Protein AF-A0A0A2JJE3-F1 (afdb_monomer_lite)

Foldseek 3Di:
DDDDDVVVVVVVVVVVVVVCCLVPPLVDQPCPVVVVCVLVVVLPPDDDADPDPDDPFPCVPPDLVVLVVVVVPDQLLVLLQVLLVGVVSLPNDDDLVVSLVRCCVPPVLCCVCSPDDQSPHSSSSNSVSVVVVVLVLQLDDDPVDPNHRSSSVVSVVVVVVCVVCVVVVVVVVVVVVVPPD

InterPro domains:
  IPR001810 F-box domain [PS50181] (56-102)
  IPR036047 F-box-like domain superfamily [SSF81383] (44-116)

Radius of gyration: 22.93 Å; chains: 1; bounding box: 76×49×61 Å

Organism: Penicillium expansum (NCBI:txid27334)

pLDDT: mean 77.31, std 18.52, range [37.06, 97.31]

Sequence (181 aa):
MVNQSPLLSKFGTILGAKKQSLVVNPVTIPDLDSDLDLIMNSLDKKARPDRNPPGEDIFSKLPVELRHEIFELLPAGSILALKAASSTMHTTTLRAEIWKQRLRREVPWLWEIHDVDVFQSQYFEGKTSKLLLDIDKKSKYTSENDDYIFGLANRRRIWGVCEQIRTQYFEKLGGISNTDS

Structure (mmCIF, N/CA/C/O backbone):
data_AF-A0A0A2JJE3-F1
#
_entry.id   AF-A0A0A2JJE3-F1
#
loop_
_atom_site.group_PDB
_atom_site.id
_atom_site.type_symbol
_atom_site.label_atom_id
_atom_site.label_alt_id
_atom_site.label_comp_id
_atom_site.label_asym_id
_atom_site.label_entity_id
_atom_site.label_seq_id
_atom_site.pdbx_PDB_ins_code
_atom_site.Cartn_x
_atom_site.Cartn_y
_atom_site.Cartn_z
_atom_site.occupancy
_atom_site.B_iso_or_equiv
_atom_site.auth_seq_id
_atom_site.auth_comp_id
_atom_site.auth_asym_id
_atom_site.auth_atom_id
_atom_site.pdbx_PDB_model_num
ATOM 1 N N . MET A 1 1 ? 52.438 22.370 -25.078 1.00 37.91 1 MET A N 1
ATOM 2 C CA . MET A 1 1 ? 52.054 21.084 -24.455 1.00 37.91 1 MET A CA 1
ATOM 3 C C . MET A 1 1 ? 51.302 21.395 -23.171 1.00 37.91 1 MET A C 1
ATOM 5 O O . MET A 1 1 ? 51.928 21.770 -22.191 1.00 37.91 1 MET A O 1
ATOM 9 N N . VAL A 1 2 ? 49.967 21.381 -23.209 1.00 40.94 2 VAL A N 1
ATOM 10 C CA . VAL A 1 2 ? 49.132 21.727 -22.047 1.00 40.94 2 VAL A CA 1
ATOM 11 C C . VAL A 1 2 ? 48.896 20.455 -21.244 1.00 40.94 2 VAL A C 1
ATOM 13 O O . VAL A 1 2 ? 48.272 19.514 -21.726 1.00 40.94 2 VAL A O 1
ATOM 16 N N . ASN A 1 3 ? 49.460 20.428 -20.041 1.00 39.09 3 ASN A N 1
ATOM 17 C CA . ASN A 1 3 ? 49.359 19.328 -19.095 1.00 39.09 3 ASN A CA 1
ATOM 18 C C . ASN A 1 3 ? 47.914 19.287 -18.562 1.00 39.09 3 ASN A C 1
ATOM 20 O O . ASN A 1 3 ? 47.531 20.123 -17.744 1.00 39.09 3 ASN A O 1
ATOM 24 N N . GLN A 1 4 ? 47.077 18.387 -19.088 1.00 42.38 4 GLN A N 1
ATOM 25 C CA . GLN A 1 4 ? 45.717 18.191 -18.583 1.00 42.38 4 GLN A CA 1
ATOM 26 C C . GLN A 1 4 ? 45.790 17.557 -17.190 1.00 42.38 4 GLN A C 1
ATOM 28 O O . GLN A 1 4 ? 46.209 16.413 -17.027 1.00 42.38 4 GLN A O 1
ATOM 33 N N . SER A 1 5 ? 45.396 18.329 -16.178 1.00 42.94 5 SER A N 1
ATOM 34 C CA . SER A 1 5 ? 45.421 17.942 -14.770 1.00 42.94 5 SER A CA 1
ATOM 35 C C . SER A 1 5 ? 44.642 16.635 -14.512 1.00 42.94 5 SER A C 1
ATOM 37 O O . SER A 1 5 ? 43.447 16.569 -14.818 1.00 42.94 5 SER A O 1
ATOM 39 N N . PRO A 1 6 ? 45.241 15.619 -13.859 1.00 51.34 6 PRO A N 1
ATOM 40 C CA . PRO A 1 6 ? 44.614 14.312 -13.606 1.00 51.34 6 PRO A CA 1
ATOM 41 C C . PRO A 1 6 ? 43.389 14.366 -12.671 1.00 51.34 6 PRO A C 1
ATOM 43 O O . PRO A 1 6 ? 42.648 13.391 -12.550 1.00 51.34 6 PRO A O 1
ATOM 46 N N . LEU A 1 7 ? 43.139 15.510 -12.028 1.00 43.88 7 LEU A N 1
ATOM 47 C CA . LEU A 1 7 ? 41.971 15.743 -11.179 1.00 43.88 7 LEU A CA 1
ATOM 48 C C . LEU A 1 7 ? 40.675 15.900 -11.991 1.00 43.88 7 LEU A C 1
ATOM 50 O O . LEU A 1 7 ? 39.651 15.350 -11.596 1.00 43.88 7 LEU A O 1
ATOM 54 N N . LEU A 1 8 ? 40.711 16.556 -13.157 1.00 40.62 8 LEU A N 1
ATOM 55 C CA . LEU A 1 8 ? 39.514 16.756 -13.993 1.00 40.62 8 LEU A CA 1
ATOM 56 C C . LEU A 1 8 ? 39.015 15.438 -14.610 1.00 40.62 8 LEU A C 1
ATOM 58 O O . LEU A 1 8 ? 37.810 15.206 -14.689 1.00 40.62 8 LEU A O 1
ATOM 62 N N . SER A 1 9 ? 39.939 14.533 -14.948 1.00 43.06 9 SER A N 1
ATOM 63 C CA . SER A 1 9 ? 39.633 13.169 -15.404 1.00 43.06 9 SER A CA 1
ATOM 64 C C . SER A 1 9 ? 38.949 12.328 -14.313 1.00 43.06 9 SER A C 1
ATOM 66 O O . SER A 1 9 ? 37.941 11.662 -14.570 1.00 43.06 9 SER A O 1
ATOM 68 N N . LYS A 1 10 ? 39.417 12.421 -13.059 1.00 44.56 10 LYS A N 1
ATOM 69 C CA . LYS A 1 10 ? 38.789 11.732 -11.918 1.00 44.56 10 LYS A CA 1
ATOM 70 C C . LYS A 1 10 ? 37.386 12.262 -11.613 1.00 44.56 10 LYS A C 1
ATOM 72 O O . LYS A 1 10 ? 36.486 11.458 -11.388 1.00 44.56 10 LYS A O 1
ATOM 77 N N . PHE A 1 11 ? 37.163 13.576 -11.676 1.00 37.84 11 PHE A N 1
ATOM 78 C CA . PHE A 1 11 ? 35.825 14.157 -11.489 1.00 37.84 11 PHE A CA 1
ATOM 79 C C . PHE A 1 11 ? 34.843 13.745 -12.596 1.00 37.84 11 PHE A C 1
ATOM 81 O O . PHE A 1 11 ? 33.712 13.372 -12.288 1.00 37.84 11 PHE A O 1
ATOM 88 N N . GLY A 1 12 ? 35.281 13.724 -13.861 1.00 37.06 12 GLY A N 1
ATOM 89 C CA . GLY A 1 12 ? 34.473 13.231 -14.984 1.00 37.06 12 GLY A CA 1
ATOM 90 C C . GLY A 1 12 ? 34.129 11.742 -14.873 1.00 37.06 12 GLY A C 1
ATOM 91 O O . GLY A 1 12 ? 33.006 11.344 -15.170 1.00 37.06 12 GLY A O 1
ATOM 92 N N . THR A 1 13 ? 35.056 10.930 -14.358 1.00 45.38 13 THR A N 1
ATOM 93 C CA . THR A 1 13 ? 34.850 9.489 -14.130 1.00 45.38 13 THR A CA 1
ATOM 94 C C . THR A 1 13 ? 33.891 9.223 -12.964 1.00 45.38 13 THR A C 1
ATOM 96 O O . THR A 1 13 ? 33.045 8.341 -13.062 1.00 45.38 13 THR A O 1
ATOM 99 N N . ILE A 1 14 ? 33.944 10.019 -11.889 1.00 44.97 14 ILE A N 1
ATOM 100 C CA . ILE A 1 14 ? 33.009 9.918 -10.753 1.00 44.97 14 ILE A CA 1
ATOM 101 C C . ILE A 1 14 ? 31.602 10.380 -11.156 1.00 44.97 14 ILE A C 1
ATOM 103 O O . ILE A 1 14 ? 30.619 9.739 -10.785 1.00 44.97 14 ILE A O 1
ATOM 107 N N . LEU A 1 15 ? 31.482 11.446 -11.958 1.00 42.50 15 LEU A N 1
ATOM 108 C CA . LEU A 1 15 ? 30.193 11.856 -12.528 1.00 42.50 15 LEU A CA 1
ATOM 109 C C . LEU A 1 15 ? 29.652 10.805 -13.509 1.00 42.50 15 LEU A C 1
ATOM 111 O O . LEU A 1 15 ? 28.457 10.531 -13.501 1.00 42.50 15 LEU A O 1
ATOM 115 N N . GLY A 1 16 ? 30.524 10.188 -14.313 1.00 40.03 16 GLY A N 1
ATOM 116 C CA . GLY A 1 16 ? 30.191 9.089 -15.222 1.00 40.03 16 GLY A CA 1
ATOM 117 C C . GLY A 1 16 ? 29.734 7.823 -14.493 1.00 40.03 16 GLY A C 1
ATOM 118 O O . GLY A 1 16 ? 28.727 7.240 -14.877 1.00 40.03 16 GLY A O 1
ATOM 119 N N . ALA A 1 17 ? 30.390 7.453 -13.390 1.00 47.41 17 ALA A N 1
ATOM 120 C CA . ALA A 1 17 ? 29.993 6.337 -12.530 1.00 47.41 17 ALA A CA 1
ATOM 121 C C . ALA A 1 17 ? 28.667 6.614 -11.796 1.00 47.41 17 ALA A C 1
ATOM 123 O O . ALA A 1 17 ? 27.800 5.745 -11.730 1.00 47.41 17 ALA A O 1
ATOM 124 N N . LYS A 1 18 ? 28.438 7.854 -11.335 1.00 46.59 18 LYS A N 1
ATOM 125 C CA . LYS A 1 18 ? 27.124 8.294 -10.824 1.00 46.59 18 LYS A CA 1
ATOM 126 C C . LYS A 1 18 ? 26.040 8.245 -11.905 1.00 46.59 18 LYS A C 1
ATOM 128 O O . LYS A 1 18 ? 24.903 7.892 -11.611 1.00 46.59 18 LYS A O 1
ATOM 133 N N . LYS A 1 19 ? 26.393 8.530 -13.164 1.00 44.78 19 LYS A N 1
ATOM 134 C CA . LYS A 1 19 ? 25.489 8.411 -14.318 1.00 44.78 19 LYS A CA 1
ATOM 135 C C . LYS A 1 19 ? 25.235 6.959 -14.745 1.00 44.78 19 LYS A C 1
ATOM 137 O O . LYS A 1 19 ? 24.205 6.687 -15.344 1.00 44.78 19 LYS A O 1
ATOM 142 N N . GLN A 1 20 ? 26.137 6.033 -14.422 1.00 46.06 20 GLN A N 1
ATOM 143 C CA . GLN A 1 20 ? 25.974 4.589 -14.635 1.00 46.06 20 GLN A CA 1
ATOM 144 C C . GLN A 1 20 ? 25.190 3.908 -13.501 1.00 46.06 20 GLN A C 1
ATOM 146 O O . GLN A 1 20 ? 24.487 2.939 -13.762 1.00 46.06 20 GLN A O 1
ATOM 151 N N . SER A 1 21 ? 25.205 4.459 -12.280 1.00 46.44 21 SER A N 1
ATOM 152 C CA . SER A 1 21 ? 24.299 4.061 -11.184 1.00 46.44 21 SER A CA 1
ATOM 153 C C . SER A 1 21 ? 22.814 4.306 -11.515 1.00 46.44 21 SER A C 1
ATOM 155 O O . SER A 1 21 ? 21.938 3.617 -11.015 1.00 46.44 21 SER A O 1
ATOM 157 N N . LEU A 1 22 ? 22.498 5.199 -12.461 1.00 47.81 22 LEU A N 1
ATOM 158 C CA . LEU A 1 22 ? 21.144 5.325 -13.034 1.00 47.81 22 LEU A CA 1
ATOM 159 C C . LEU A 1 22 ? 20.684 4.074 -13.819 1.00 47.81 22 LEU A C 1
ATOM 161 O O . LEU A 1 22 ? 19.520 3.987 -14.206 1.00 47.81 22 LEU A O 1
ATOM 165 N N . VAL A 1 23 ? 21.569 3.089 -14.009 1.00 51.41 23 VAL A N 1
ATOM 166 C CA . VAL A 1 23 ? 21.273 1.716 -14.447 1.00 51.41 23 VAL A CA 1
ATOM 167 C C . VAL A 1 23 ? 21.286 0.788 -13.222 1.00 51.41 23 VAL A C 1
ATOM 169 O O . VAL A 1 23 ? 21.904 -0.273 -13.219 1.00 51.41 23 VAL A O 1
ATOM 172 N N . VAL A 1 24 ? 20.656 1.205 -12.123 1.00 58.81 24 VAL A N 1
ATOM 173 C CA . VAL A 1 24 ? 20.507 0.357 -10.936 1.00 58.81 24 VAL A CA 1
ATOM 174 C C . VAL A 1 24 ? 19.725 -0.885 -11.331 1.00 58.81 24 VAL A C 1
ATOM 176 O O . VAL A 1 24 ? 18.596 -0.789 -11.825 1.00 58.81 24 VAL A O 1
ATOM 179 N N . ASN A 1 25 ? 20.351 -2.044 -11.123 1.00 66.75 25 ASN A N 1
ATOM 180 C CA . ASN A 1 25 ? 19.705 -3.342 -11.202 1.00 66.75 25 ASN A CA 1
ATOM 181 C C . ASN A 1 25 ? 18.347 -3.243 -10.480 1.00 66.75 25 ASN A C 1
ATOM 183 O O . ASN A 1 25 ? 18.319 -2.984 -9.278 1.00 66.75 25 ASN A O 1
ATOM 187 N N . PRO A 1 26 ? 17.216 -3.405 -11.187 1.00 67.19 26 PRO A N 1
ATOM 188 C CA . PRO A 1 26 ? 15.903 -3.212 -10.587 1.00 67.19 26 PRO A CA 1
ATOM 189 C C . PRO A 1 26 ? 15.590 -4.276 -9.537 1.00 67.19 26 PRO A C 1
ATOM 191 O O . PRO A 1 26 ? 14.630 -4.116 -8.800 1.00 67.19 26 PRO A O 1
ATOM 194 N N . VAL A 1 27 ? 16.373 -5.350 -9.451 1.00 70.12 27 VAL A N 1
ATOM 195 C CA . VAL A 1 27 ? 16.233 -6.381 -8.423 1.00 70.12 27 VAL A CA 1
ATOM 196 C C . VAL A 1 27 ? 17.082 -6.019 -7.206 1.00 70.12 27 VAL A C 1
ATOM 198 O O . VAL A 1 27 ? 16.544 -5.895 -6.110 1.00 70.12 27 VAL A O 1
ATOM 201 N N . THR A 1 28 ? 18.379 -5.773 -7.402 1.00 70.62 28 THR A N 1
ATOM 202 C CA . THR A 1 28 ? 19.324 -5.445 -6.325 1.00 70.62 28 THR A CA 1
ATOM 203 C C . THR A 1 28 ? 19.484 -3.936 -6.203 1.00 70.62 28 THR A C 1
ATOM 205 O O . THR A 1 28 ? 20.235 -3.329 -6.966 1.00 70.62 28 THR A O 1
ATOM 208 N N . ILE A 1 29 ? 18.788 -3.337 -5.239 1.00 71.94 29 ILE A N 1
ATOM 209 C CA . ILE A 1 29 ? 18.893 -1.907 -4.948 1.00 71.94 29 ILE A CA 1
ATOM 210 C C . ILE A 1 29 ? 19.765 -1.761 -3.695 1.00 71.94 29 ILE A C 1
ATOM 212 O O . ILE A 1 29 ? 19.299 -2.095 -2.606 1.00 71.94 29 ILE A O 1
ATOM 216 N N . PRO A 1 30 ? 21.030 -1.317 -3.833 1.00 67.12 30 PRO A N 1
ATOM 217 C CA . PRO A 1 30 ? 21.893 -1.054 -2.687 1.00 67.12 30 PRO A CA 1
ATOM 218 C C . PRO A 1 30 ? 21.212 -0.075 -1.737 1.00 67.12 30 PRO A C 1
ATOM 220 O O . PRO A 1 30 ? 20.525 0.836 -2.196 1.00 67.12 30 PRO A O 1
ATOM 223 N N . ASP A 1 31 ? 21.382 -0.299 -0.438 1.00 65.31 31 ASP A N 1
ATOM 224 C CA . ASP A 1 31 ? 20.785 0.492 0.640 1.00 65.31 31 ASP A CA 1
ATOM 225 C C . ASP A 1 31 ? 19.247 0.480 0.688 1.00 65.31 31 ASP A C 1
ATOM 227 O O . ASP A 1 31 ? 18.697 1.003 1.645 1.00 65.31 31 ASP A O 1
ATOM 231 N N . LEU A 1 32 ? 18.531 -0.186 -0.237 1.00 69.81 32 LEU A N 1
ATOM 232 C CA . LEU A 1 32 ? 17.070 -0.295 -0.154 1.00 69.81 32 LEU A CA 1
ATOM 233 C C . LEU A 1 32 ? 16.643 -1.072 1.074 1.00 69.81 32 LEU A C 1
ATOM 235 O O . LEU A 1 32 ? 15.718 -0.637 1.734 1.00 69.81 32 LEU A O 1
ATOM 239 N N . ASP A 1 33 ? 17.293 -2.191 1.383 1.00 69.00 33 ASP A N 1
ATOM 240 C CA . ASP A 1 33 ? 16.959 -2.941 2.592 1.00 69.00 33 ASP A CA 1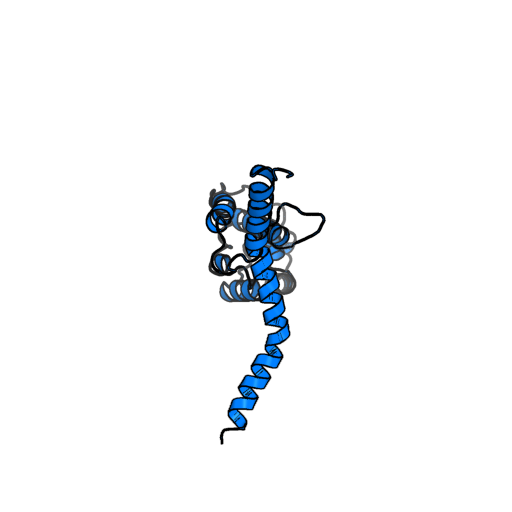
ATOM 241 C C . ASP A 1 33 ? 17.237 -2.088 3.829 1.00 69.00 33 ASP A C 1
ATOM 243 O O . ASP A 1 33 ? 16.442 -2.098 4.744 1.00 69.00 33 ASP A O 1
ATOM 247 N N . SER A 1 34 ? 18.286 -1.258 3.834 1.00 66.25 34 SER A N 1
ATOM 248 C CA . SER A 1 34 ? 18.583 -0.335 4.942 1.00 66.25 34 SER A CA 1
ATOM 249 C C . SER A 1 34 ? 17.631 0.865 5.014 1.00 66.25 34 SER A C 1
ATOM 251 O O . SER A 1 34 ? 17.287 1.303 6.110 1.00 66.25 34 SER A O 1
ATOM 253 N N . ASP A 1 35 ? 17.180 1.389 3.876 1.00 63.69 35 ASP A N 1
ATOM 254 C CA . ASP A 1 35 ? 16.186 2.456 3.778 1.00 63.69 35 ASP A CA 1
ATOM 255 C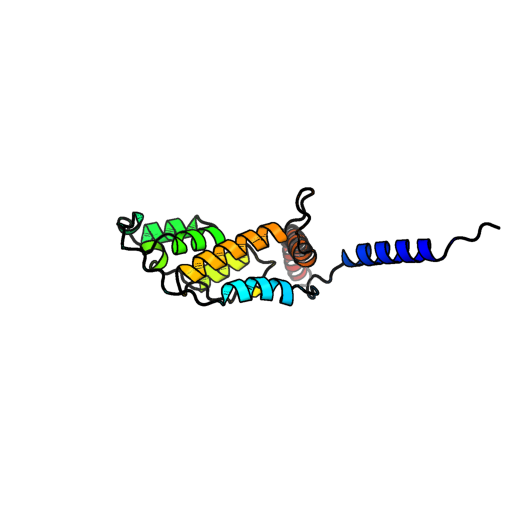 C . ASP A 1 35 ? 14.811 1.924 4.180 1.00 63.69 35 ASP A C 1
ATOM 257 O O . ASP A 1 35 ? 14.138 2.516 5.021 1.00 63.69 35 ASP A O 1
ATOM 261 N N . LEU A 1 36 ? 14.413 0.775 3.630 1.00 68.06 36 LEU A N 1
ATOM 262 C CA . LEU A 1 36 ? 13.218 0.039 4.015 1.00 68.06 36 LEU A CA 1
ATOM 263 C C . LEU A 1 36 ? 13.304 -0.349 5.478 1.00 68.06 36 LEU A C 1
ATOM 265 O O . LEU A 1 36 ? 12.330 -0.108 6.155 1.00 68.06 36 LEU A O 1
ATOM 269 N N . ASP A 1 37 ? 14.432 -0.821 6.000 1.00 67.75 37 ASP A N 1
ATOM 270 C CA . ASP A 1 37 ? 14.619 -1.149 7.413 1.00 67.75 37 ASP A CA 1
ATOM 271 C C . ASP A 1 37 ? 14.568 0.101 8.282 1.00 67.75 37 ASP A C 1
ATOM 273 O O . ASP A 1 37 ? 13.942 0.073 9.324 1.00 67.75 37 ASP A O 1
ATOM 277 N N . LEU A 1 38 ? 15.162 1.237 7.920 1.00 60.22 38 LEU A N 1
ATOM 278 C CA . LEU A 1 38 ? 15.002 2.479 8.691 1.00 60.22 38 LEU A CA 1
ATOM 279 C C . LEU A 1 38 ? 13.519 2.868 8.782 1.00 60.22 38 LEU A C 1
ATOM 281 O O . LEU A 1 38 ? 13.017 3.295 9.828 1.00 60.22 38 LEU A O 1
ATOM 285 N N . ILE A 1 39 ? 12.814 2.680 7.674 1.00 57.31 39 ILE A N 1
ATOM 286 C CA . ILE A 1 39 ? 11.417 3.030 7.505 1.00 57.31 39 ILE A CA 1
ATOM 287 C C . ILE A 1 39 ? 10.478 1.986 8.170 1.00 57.31 39 ILE A C 1
ATOM 289 O O . ILE A 1 39 ? 9.499 2.369 8.818 1.00 57.31 39 ILE A O 1
ATOM 293 N N . MET A 1 40 ? 10.809 0.695 8.104 1.00 64.06 40 MET A N 1
ATOM 294 C CA . MET A 1 40 ? 10.115 -0.483 8.648 1.00 64.06 40 MET A CA 1
ATOM 295 C C . MET A 1 40 ? 10.426 -0.674 10.136 1.00 64.06 40 MET A C 1
ATOM 297 O O . MET A 1 40 ? 9.522 -0.913 10.921 1.00 64.06 40 MET A O 1
ATOM 301 N N . ASN A 1 41 ? 11.648 -0.416 10.593 1.00 58.81 41 ASN A N 1
ATOM 302 C CA . ASN A 1 41 ? 11.990 -0.294 12.016 1.00 58.81 41 ASN A CA 1
ATOM 303 C C . ASN A 1 41 ? 11.318 0.927 12.643 1.00 58.81 41 ASN A C 1
ATOM 305 O O . ASN A 1 41 ? 11.043 0.941 13.849 1.00 58.81 41 ASN A O 1
ATOM 309 N N . SER A 1 42 ? 11.018 1.960 11.838 1.00 55.31 42 SER A N 1
ATOM 310 C CA . SER A 1 42 ? 10.060 2.967 12.266 1.00 55.31 42 SER A CA 1
ATOM 311 C C . SER A 1 42 ? 8.763 2.258 12.620 1.00 55.31 42 SER A C 1
ATOM 313 O O . SER A 1 42 ? 8.376 2.460 13.764 1.00 55.31 42 SER A O 1
ATOM 315 N N . LEU A 1 43 ? 8.195 1.390 11.749 1.00 57.47 43 LEU A N 1
ATOM 316 C CA . LEU A 1 43 ? 6.956 0.588 11.906 1.00 57.47 43 LEU A CA 1
ATOM 317 C C . LEU A 1 43 ? 6.944 -0.355 13.121 1.00 57.47 43 LEU A C 1
ATOM 319 O O . LEU A 1 43 ? 5.932 -0.393 13.825 1.00 57.47 43 LEU A O 1
ATOM 323 N N . ASP A 1 44 ? 8.062 -1.003 13.438 1.00 54.03 44 ASP A N 1
ATOM 324 C CA . ASP A 1 44 ? 8.160 -2.044 14.480 1.00 54.03 44 ASP A CA 1
ATOM 325 C C . ASP A 1 44 ? 8.195 -1.537 15.924 1.00 54.03 44 ASP A C 1
ATOM 327 O O . ASP A 1 44 ? 8.036 -2.309 16.876 1.00 54.03 44 ASP A O 1
ATOM 331 N N . LYS A 1 45 ? 8.342 -0.224 16.138 1.00 56.59 45 LYS A N 1
ATOM 332 C CA . LYS A 1 45 ? 8.143 0.359 17.473 1.00 56.59 45 LYS A CA 1
ATOM 333 C C . LYS A 1 45 ? 6.688 0.138 17.901 1.00 56.59 45 LYS A C 1
ATOM 335 O O . LYS A 1 45 ? 5.826 0.930 17.523 1.00 56.59 45 LYS A O 1
ATOM 340 N N . LYS A 1 46 ? 6.422 -0.932 18.667 1.00 50.22 46 LYS A N 1
ATOM 341 C CA . LYS A 1 46 ? 5.120 -1.233 19.289 1.00 50.22 46 LYS A CA 1
ATOM 342 C C . LYS A 1 46 ? 4.582 0.030 19.952 1.00 50.22 46 LYS A C 1
ATOM 344 O O . LYS A 1 46 ? 5.171 0.517 20.919 1.00 50.22 46 LYS A O 1
ATOM 349 N N . ALA A 1 47 ? 3.463 0.556 19.467 1.00 53.62 47 ALA A N 1
ATOM 350 C CA . ALA A 1 47 ? 2.771 1.574 20.234 1.00 53.62 47 ALA A CA 1
ATOM 351 C C . ALA A 1 47 ? 2.103 0.970 21.449 1.00 53.62 47 ALA A C 1
ATOM 353 O O . ALA A 1 47 ? 1.593 -0.152 21.436 1.00 53.62 47 ALA A O 1
ATOM 354 N N . ARG A 1 48 ? 2.054 1.794 22.491 1.00 53.72 48 ARG A N 1
ATOM 355 C CA . ARG A 1 48 ? 1.077 1.623 23.552 1.00 53.72 48 ARG A CA 1
ATOM 356 C C . ARG A 1 48 ? -0.330 1.711 22.951 1.00 53.72 48 ARG A C 1
ATOM 358 O O . ARG A 1 48 ? -0.527 2.511 22.038 1.00 53.72 48 ARG A O 1
ATOM 365 N N . PRO A 1 49 ? -1.293 0.929 23.462 1.00 52.62 49 PRO A N 1
ATOM 366 C CA . PRO A 1 49 ? -2.683 1.057 23.052 1.00 52.62 49 PRO A CA 1
ATOM 367 C C . PRO A 1 49 ? -3.125 2.502 23.276 1.00 52.62 49 PRO A C 1
ATOM 369 O O . PRO A 1 49 ? -3.014 3.018 24.393 1.00 52.62 49 PRO A O 1
ATOM 372 N N . ASP A 1 50 ? -3.566 3.152 22.204 1.00 53.19 50 ASP A N 1
ATOM 373 C CA . ASP A 1 50 ? -4.068 4.513 22.275 1.00 53.19 50 ASP A CA 1
ATOM 374 C C . ASP A 1 50 ? -5.423 4.476 22.988 1.00 53.19 50 ASP A C 1
ATOM 376 O O . ASP A 1 50 ? -6.382 3.862 22.519 1.00 53.19 50 ASP A O 1
ATOM 380 N N . AR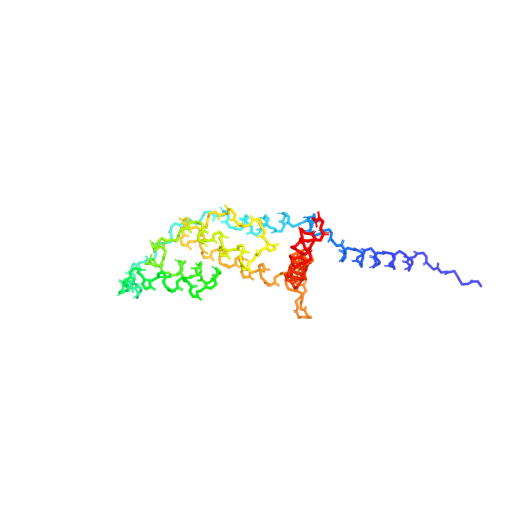G A 1 51 ? -5.476 5.051 24.191 1.00 52.00 51 ARG A N 1
ATOM 381 C CA . ARG A 1 51 ? -6.694 5.128 25.004 1.00 52.00 51 ARG A CA 1
ATOM 382 C C . ARG A 1 51 ? -7.451 6.389 24.612 1.00 52.00 51 ARG A C 1
ATOM 384 O O . ARG A 1 51 ? -7.594 7.294 25.431 1.00 52.00 51 ARG A O 1
ATOM 391 N N . ASN A 1 52 ? -7.917 6.470 23.371 1.00 54.59 52 ASN A N 1
ATOM 392 C CA . ASN A 1 52 ? -8.867 7.521 23.036 1.00 54.59 52 ASN A CA 1
ATOM 393 C C . ASN A 1 52 ? -10.201 7.191 23.722 1.00 54.59 52 ASN A C 1
ATOM 395 O O . ASN A 1 52 ? -10.672 6.053 23.613 1.00 54.59 52 ASN A O 1
ATOM 399 N N . PRO A 1 53 ? -10.800 8.132 24.477 1.00 51.84 53 PRO A N 1
ATOM 400 C CA . PRO A 1 53 ? -12.135 7.930 25.012 1.00 51.84 53 PRO A CA 1
ATOM 401 C C . PRO A 1 53 ? -13.090 7.683 23.837 1.00 51.84 53 PRO A C 1
ATOM 403 O O . PRO A 1 53 ? -12.907 8.290 22.777 1.00 51.84 53 PRO A O 1
ATOM 406 N N . PRO A 1 54 ? -14.080 6.789 23.990 1.00 57.47 54 PRO A N 1
ATOM 407 C CA . PRO A 1 54 ? -14.987 6.430 22.914 1.00 57.47 54 PRO A CA 1
ATOM 408 C C . PRO A 1 54 ? -15.910 7.618 22.630 1.00 57.47 54 PRO A C 1
ATOM 410 O O . PRO A 1 54 ? -17.002 7.728 23.181 1.00 57.47 54 PRO A O 1
ATOM 413 N N . GLY A 1 55 ? -15.450 8.547 21.794 1.00 64.69 55 GLY A N 1
ATOM 414 C CA . GLY A 1 55 ? -16.345 9.435 21.068 1.00 64.69 55 GLY A CA 1
ATOM 415 C C . GLY A 1 55 ? -17.242 8.583 20.180 1.00 64.69 55 GLY A C 1
ATOM 416 O O . GLY A 1 55 ? -16.803 7.551 19.670 1.00 64.69 55 GLY A O 1
ATOM 417 N N . GLU A 1 56 ? -18.501 8.984 20.023 1.00 79.06 56 GLU A N 1
ATOM 418 C CA . GLU A 1 56 ? -19.447 8.266 19.173 1.00 79.06 56 GLU A CA 1
ATOM 419 C C . GLU A 1 56 ? -18.917 8.233 17.728 1.00 79.06 56 GLU A C 1
ATOM 421 O O . GLU A 1 56 ? -18.867 9.251 17.038 1.00 79.06 56 GLU A O 1
ATOM 426 N N . ASP A 1 57 ? -18.458 7.063 17.284 1.00 88.12 57 ASP A N 1
ATOM 427 C CA . ASP A 1 57 ? -17.914 6.879 15.943 1.00 88.12 57 ASP A CA 1
ATOM 428 C C . ASP A 1 57 ? -19.046 6.954 14.914 1.00 88.12 57 ASP A C 1
ATOM 430 O O . ASP A 1 57 ? -19.989 6.162 14.954 1.00 88.12 57 ASP A O 1
ATOM 434 N N . ILE A 1 58 ? -18.955 7.884 13.964 1.00 92.12 58 ILE A N 1
ATOM 435 C CA . ILE A 1 58 ? -19.994 8.103 12.950 1.00 92.12 58 ILE A CA 1
ATOM 436 C C . ILE A 1 58 ? -20.258 6.861 12.088 1.00 92.12 58 ILE A C 1
ATOM 438 O O . ILE A 1 58 ? -21.384 6.659 11.634 1.00 92.12 58 ILE A O 1
ATOM 442 N N . PHE A 1 59 ? -19.252 6.004 11.896 1.00 95.25 59 PHE A N 1
ATOM 443 C CA . PHE A 1 59 ? -19.380 4.799 11.082 1.00 95.25 59 PHE A CA 1
ATOM 444 C C . PHE A 1 59 ? -20.112 3.673 11.815 1.00 95.25 59 PHE A C 1
ATOM 446 O O . PHE A 1 59 ? -20.568 2.733 11.166 1.00 95.25 59 PHE A O 1
ATOM 453 N N . SER A 1 60 ? -20.293 3.776 13.139 1.00 93.44 60 SER A N 1
ATOM 454 C CA . SER A 1 60 ? -21.095 2.818 13.920 1.00 93.44 60 SER A CA 1
ATOM 455 C C . SER A 1 60 ? -22.564 2.785 13.489 1.00 93.44 60 SER A C 1
ATOM 457 O O . SER A 1 60 ? -23.236 1.771 13.659 1.00 93.44 60 SER A O 1
ATOM 459 N N . LYS A 1 61 ? -23.044 3.868 12.864 1.00 94.56 61 LYS A N 1
ATOM 460 C CA . LYS A 1 61 ? -24.404 4.000 12.322 1.00 94.56 61 LYS A CA 1
ATOM 461 C C . LYS A 1 61 ? -24.573 3.296 10.970 1.00 94.56 61 LYS A C 1
ATOM 463 O O . LYS A 1 61 ? -25.698 3.165 10.496 1.00 94.56 61 LYS A O 1
ATOM 468 N N . LEU A 1 62 ? -23.479 2.849 10.344 1.00 95.50 62 LEU A N 1
ATOM 469 C CA . LEU A 1 62 ? -23.514 2.168 9.052 1.00 95.50 62 LEU A CA 1
ATOM 470 C C . LEU A 1 62 ? -23.572 0.637 9.213 1.00 95.50 62 LEU A C 1
ATOM 472 O O . LEU A 1 62 ? -22.769 0.055 9.960 1.00 95.50 62 LEU A O 1
ATOM 476 N N . PRO A 1 63 ? -24.443 -0.045 8.443 1.00 96.19 63 PRO A N 1
ATOM 477 C CA . PRO A 1 63 ? -24.353 -1.485 8.231 1.00 96.19 63 PRO A CA 1
ATOM 478 C C . PRO A 1 63 ? -22.950 -1.903 7.774 1.00 96.19 63 PRO A C 1
ATOM 480 O O . PRO A 1 63 ? -22.215 -1.115 7.170 1.00 96.19 63 PRO A O 1
ATOM 483 N N . VAL A 1 64 ? -22.554 -3.134 8.095 1.00 95.62 64 VAL A N 1
ATOM 484 C CA . VAL A 1 64 ? -21.201 -3.630 7.796 1.00 95.62 64 VAL A CA 1
ATOM 485 C C . VAL A 1 64 ? -20.946 -3.691 6.290 1.00 95.62 64 VAL A C 1
ATOM 487 O O . VAL A 1 64 ? -19.850 -3.375 5.842 1.00 95.62 64 VAL A O 1
ATOM 490 N N . GLU A 1 65 ? -21.989 -3.967 5.515 1.00 96.50 65 GLU A N 1
ATOM 491 C CA . GLU A 1 65 ? -21.970 -4.027 4.059 1.00 96.50 65 GLU A CA 1
ATOM 492 C C . GLU A 1 65 ? -21.550 -2.675 3.473 1.00 96.50 65 GLU A C 1
ATOM 494 O O . GLU A 1 65 ? -20.625 -2.612 2.671 1.00 96.50 65 GLU A O 1
ATOM 499 N N . LEU A 1 66 ? -22.130 -1.568 3.956 1.00 97.31 66 LEU A N 1
ATOM 500 C CA . LEU A 1 66 ? -21.749 -0.224 3.501 1.00 97.31 66 LEU A CA 1
ATOM 501 C C . LEU A 1 66 ? -20.316 0.143 3.903 1.00 97.31 66 LEU A C 1
ATOM 503 O O . LEU A 1 66 ? -19.648 0.899 3.201 1.00 97.31 66 LEU A O 1
ATOM 507 N N . ARG A 1 67 ? -19.818 -0.391 5.023 1.00 97.25 67 ARG A N 1
ATOM 508 C CA . ARG A 1 67 ? -18.419 -0.201 5.430 1.00 97.25 67 ARG A CA 1
ATOM 509 C C . ARG A 1 67 ? -17.464 -0.944 4.494 1.00 97.25 67 ARG A C 1
ATOM 511 O O . ARG A 1 67 ? -16.413 -0.404 4.155 1.00 97.25 67 ARG A O 1
ATOM 518 N N . HIS A 1 68 ? -17.838 -2.138 4.033 1.00 96.50 68 HIS A N 1
ATOM 519 C CA . HIS A 1 68 ? -17.085 -2.865 3.008 1.00 96.50 68 HIS A CA 1
ATOM 520 C C . HIS A 1 68 ? -17.109 -2.149 1.659 1.00 96.50 68 HIS A C 1
ATOM 522 O O . HIS A 1 68 ? -16.039 -1.967 1.086 1.00 96.50 68 HIS A O 1
ATOM 528 N N . GLU A 1 69 ? -18.262 -1.648 1.213 1.00 96.50 69 GLU A N 1
ATOM 529 C CA . GLU A 1 69 ? -18.377 -0.830 -0.009 1.00 96.50 69 GLU A CA 1
ATOM 530 C C . GLU A 1 69 ? -17.451 0.399 0.039 1.00 96.50 69 GLU A C 1
ATOM 532 O O . GLU A 1 69 ? -16.736 0.699 -0.917 1.00 96.50 69 GLU A O 1
ATOM 537 N N . ILE A 1 70 ? -17.365 1.075 1.192 1.00 96.94 70 ILE A N 1
ATOM 538 C CA . ILE A 1 70 ? -16.409 2.175 1.391 1.00 96.94 70 ILE A CA 1
ATOM 539 C C . ILE A 1 70 ? -14.965 1.692 1.185 1.00 96.94 70 ILE A C 1
ATOM 541 O O . ILE A 1 70 ? -14.193 2.355 0.493 1.00 96.94 70 ILE A O 1
ATOM 545 N N . PHE A 1 71 ? -14.579 0.542 1.747 1.00 96.00 71 PHE A N 1
ATOM 546 C CA . PHE A 1 71 ? -13.242 -0.014 1.509 1.00 96.00 71 PHE A CA 1
ATOM 547 C C . PHE A 1 71 ? -13.006 -0.377 0.045 1.00 96.00 71 PHE A C 1
ATOM 549 O O . PHE A 1 71 ? -11.878 -0.257 -0.433 1.00 96.00 71 PHE A O 1
ATOM 556 N N . GLU A 1 72 ? -14.033 -0.799 -0.688 1.00 94.44 72 GLU A N 1
ATOM 557 C CA . GLU A 1 72 ? -13.884 -1.124 -2.101 1.00 94.44 72 GLU A CA 1
ATOM 558 C C . GLU A 1 72 ? -13.464 0.091 -2.929 1.00 94.44 72 GLU A C 1
ATOM 560 O O . GLU A 1 72 ? -12.537 -0.029 -3.739 1.00 94.44 72 GLU A O 1
ATOM 565 N N . LEU A 1 73 ? -14.033 1.257 -2.617 1.00 95.44 73 LEU A N 1
ATOM 566 C CA . LEU A 1 73 ? -13.813 2.533 -3.302 1.00 95.44 73 LEU A CA 1
ATOM 567 C C . LEU A 1 73 ? -12.503 3.250 -2.927 1.00 95.44 73 LEU A C 1
ATOM 569 O O . LEU A 1 73 ? -12.089 4.171 -3.632 1.00 95.44 73 LEU A O 1
ATOM 573 N N . LEU A 1 74 ? -11.846 2.866 -1.830 1.00 95.75 74 LEU A N 1
ATOM 574 C CA . LEU A 1 74 ? -10.662 3.564 -1.317 1.00 95.75 74 LEU A CA 1
ATOM 575 C C . LEU A 1 74 ? -9.342 2.900 -1.741 1.00 95.75 74 LEU A C 1
ATOM 577 O O . LEU A 1 74 ? -9.220 1.679 -1.672 1.00 95.75 74 LEU A O 1
ATOM 581 N N . PRO A 1 75 ? -8.291 3.664 -2.088 1.00 94.62 75 PRO A N 1
ATOM 582 C CA . PRO A 1 75 ? -6.964 3.089 -2.299 1.00 94.62 75 PRO A CA 1
ATOM 583 C C . PRO A 1 75 ? -6.382 2.536 -0.988 1.00 94.62 75 PRO A C 1
ATOM 585 O O . PRO A 1 75 ? -6.775 2.940 0.112 1.00 94.62 75 PRO A O 1
ATOM 588 N N . ALA A 1 76 ? -5.403 1.637 -1.093 1.00 93.81 76 ALA A N 1
ATOM 589 C CA . ALA A 1 76 ? -4.812 0.902 0.028 1.00 93.81 76 ALA A CA 1
ATOM 590 C C . ALA A 1 76 ? -4.344 1.820 1.172 1.00 93.81 76 ALA A C 1
ATOM 592 O O . ALA A 1 76 ? -4.682 1.595 2.337 1.00 93.81 76 ALA A O 1
ATOM 593 N N . GLY A 1 77 ? -3.627 2.900 0.843 1.00 93.50 77 GLY A N 1
ATOM 594 C CA . GLY A 1 77 ? -3.155 3.877 1.831 1.00 93.50 77 GLY A CA 1
ATOM 595 C C . GLY A 1 77 ? -4.292 4.578 2.585 1.00 93.50 77 GLY A C 1
ATOM 596 O O . GLY A 1 77 ? -4.183 4.799 3.793 1.00 93.50 77 GLY A O 1
ATOM 597 N N . SER A 1 78 ? -5.409 4.866 1.910 1.00 96.00 78 SER A N 1
ATOM 598 C CA . SER A 1 78 ? -6.583 5.511 2.511 1.00 96.00 78 SER A CA 1
ATOM 599 C C . SER A 1 78 ? -7.410 4.555 3.366 1.00 96.00 78 SER A C 1
ATOM 601 O O . SER A 1 78 ? -7.923 4.982 4.396 1.00 96.00 78 SER A O 1
ATOM 603 N N . ILE A 1 79 ? -7.503 3.270 3.001 1.00 96.44 79 ILE A N 1
ATOM 604 C CA . ILE A 1 79 ? -8.120 2.243 3.861 1.00 96.44 79 ILE A CA 1
ATOM 605 C C . ILE A 1 79 ? -7.389 2.194 5.203 1.00 96.44 79 ILE A C 1
ATOM 607 O O . ILE A 1 79 ? -8.020 2.254 6.254 1.00 96.44 79 ILE A O 1
ATOM 611 N N . LEU A 1 80 ? -6.056 2.136 5.174 1.00 95.62 80 LEU A N 1
ATOM 612 C CA . LEU A 1 80 ? -5.245 2.115 6.389 1.00 95.62 80 LEU A CA 1
ATOM 613 C C . LEU A 1 80 ? -5.413 3.388 7.226 1.00 95.62 80 LEU A C 1
ATOM 615 O O . LEU A 1 80 ? -5.571 3.297 8.439 1.00 95.62 80 LEU A O 1
ATOM 619 N N . ALA A 1 81 ? -5.446 4.565 6.592 1.00 95.75 81 ALA A N 1
ATOM 620 C CA . ALA A 1 81 ? -5.716 5.823 7.292 1.00 95.75 81 ALA A CA 1
ATOM 621 C C . ALA A 1 81 ? -7.103 5.825 7.955 1.00 95.75 81 ALA A C 1
ATOM 623 O O . ALA A 1 81 ? -7.246 6.255 9.098 1.00 95.75 81 ALA A O 1
ATOM 624 N N . LEU A 1 82 ? -8.120 5.321 7.250 1.00 96.38 82 LEU A N 1
ATOM 625 C CA . LEU A 1 82 ? -9.493 5.259 7.740 1.00 96.38 82 LEU A CA 1
ATOM 626 C C . LEU A 1 82 ? -9.627 4.304 8.931 1.00 96.38 82 LEU A C 1
ATOM 628 O O . LEU A 1 82 ? -10.222 4.670 9.944 1.00 96.38 82 LEU A O 1
ATOM 632 N N . LYS A 1 83 ? -9.047 3.104 8.834 1.00 95.44 83 LYS A N 1
ATOM 633 C CA . LYS A 1 83 ? -9.042 2.131 9.933 1.00 95.44 83 LYS A CA 1
ATOM 634 C C . LYS A 1 83 ? -8.253 2.658 11.140 1.00 95.44 83 LYS A C 1
ATOM 636 O O . LYS A 1 83 ? -8.726 2.564 12.267 1.00 95.44 83 LYS A O 1
ATOM 641 N N . ALA A 1 84 ? -7.150 3.371 10.912 1.00 93.56 84 ALA A N 1
ATOM 642 C CA . ALA A 1 84 ? -6.419 4.042 11.983 1.00 93.56 84 ALA A CA 1
ATOM 643 C C . ALA A 1 84 ? -7.237 5.137 12.690 1.00 93.56 84 ALA A C 1
ATOM 645 O O . ALA A 1 84 ? -7.110 5.306 13.900 1.00 93.56 84 ALA A O 1
ATOM 646 N N . ALA A 1 85 ? -8.080 5.871 11.957 1.00 93.31 85 ALA A N 1
ATOM 647 C CA . ALA A 1 85 ? -8.843 7.005 12.482 1.00 93.31 85 ALA A CA 1
ATOM 648 C C . ALA A 1 85 ? -10.190 6.626 13.129 1.00 93.31 85 ALA A C 1
ATOM 650 O O . ALA A 1 85 ? -10.696 7.382 13.955 1.00 93.31 85 ALA A O 1
ATOM 651 N N . S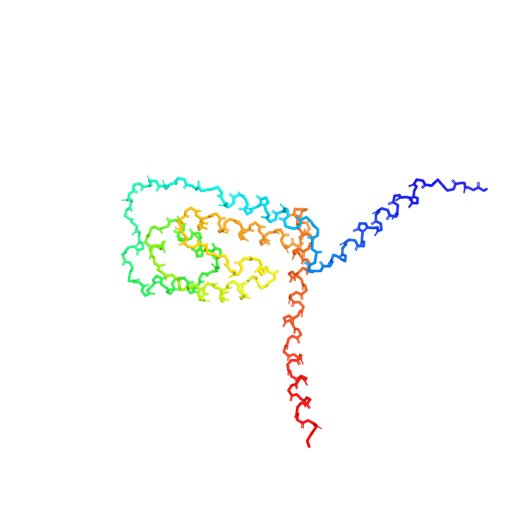ER A 1 86 ? -10.784 5.483 12.769 1.00 93.88 86 SER A N 1
ATOM 652 C CA . SER A 1 86 ? -12.107 5.054 13.247 1.00 93.88 86 SER A CA 1
ATOM 653 C C . SER A 1 86 ? -12.056 3.651 13.849 1.00 93.88 86 SER A C 1
ATOM 655 O O . SER A 1 86 ? -11.665 2.691 13.190 1.00 93.88 86 SER A O 1
ATOM 657 N N . SER A 1 87 ? -12.530 3.515 15.090 1.00 92.06 87 SER A N 1
ATOM 658 C CA . SER A 1 87 ? -12.608 2.224 15.791 1.00 92.06 87 SER A CA 1
ATOM 659 C C . SER A 1 87 ? -13.590 1.255 15.111 1.00 92.06 87 SER A C 1
ATOM 661 O O . SER A 1 87 ? -13.327 0.056 14.979 1.00 92.06 87 SER A O 1
ATOM 663 N N . THR A 1 88 ? -14.703 1.767 14.582 1.00 95.00 88 THR A N 1
ATOM 664 C CA . THR A 1 88 ? -15.670 0.956 13.825 1.00 95.00 88 THR A CA 1
ATOM 665 C C . THR A 1 88 ? -15.063 0.457 12.515 1.00 95.00 88 THR A C 1
ATOM 667 O O . THR A 1 88 ? -15.239 -0.702 12.135 1.00 95.00 88 THR A O 1
ATOM 670 N N . MET A 1 89 ? -14.309 1.304 11.813 1.00 96.00 89 MET A N 1
ATOM 671 C CA . MET A 1 89 ? -13.622 0.894 10.589 1.00 96.00 89 MET A CA 1
ATOM 672 C C . MET A 1 89 ? -12.465 -0.058 10.887 1.00 96.00 89 MET A C 1
ATOM 674 O O . MET A 1 89 ? -12.290 -1.039 10.166 1.00 96.00 89 MET A O 1
ATOM 678 N N . HIS A 1 90 ? -11.726 0.150 11.977 1.00 94.19 90 HIS A N 1
ATOM 679 C CA . HIS A 1 90 ? -10.701 -0.776 12.457 1.00 94.19 90 HIS A CA 1
ATOM 680 C C . HIS A 1 90 ? -11.262 -2.186 12.676 1.00 94.19 90 HIS A C 1
ATOM 682 O O . HIS A 1 90 ? -10.754 -3.152 12.107 1.00 94.19 90 HIS A O 1
ATOM 688 N N . THR A 1 91 ? -12.373 -2.293 13.405 1.00 93.62 91 THR A N 1
ATOM 689 C CA . THR A 1 91 ? -13.024 -3.579 13.709 1.00 93.62 91 THR A CA 1
ATOM 690 C C . THR A 1 91 ? -13.719 -4.220 12.506 1.00 93.62 91 THR A C 1
ATOM 692 O O . THR A 1 91 ? -13.997 -5.417 12.523 1.00 93.62 91 THR A O 1
ATOM 695 N N . THR A 1 92 ? -13.961 -3.469 11.427 1.00 95.31 92 THR A N 1
ATOM 696 C CA . THR A 1 92 ? -14.519 -4.023 10.187 1.00 95.31 92 THR A CA 1
ATOM 697 C C . THR A 1 92 ? -13.467 -4.879 9.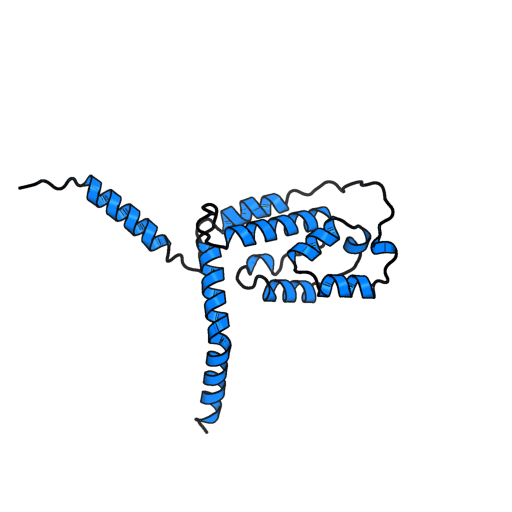476 1.00 95.31 92 THR A C 1
ATOM 699 O O . THR A 1 92 ? -12.458 -4.377 8.970 1.00 95.31 92 THR A O 1
ATOM 702 N N . THR A 1 93 ? -13.694 -6.193 9.445 1.00 92.44 93 THR A N 1
ATOM 703 C CA . THR A 1 93 ? -12.744 -7.174 8.907 1.00 92.44 93 THR A CA 1
ATOM 704 C C . THR A 1 93 ? -12.555 -7.010 7.402 1.00 92.44 93 THR A C 1
ATOM 706 O O . THR A 1 93 ? -13.523 -7.033 6.642 1.00 92.44 93 THR A O 1
ATOM 709 N N . LEU A 1 94 ? -11.298 -6.922 6.966 1.00 91.69 94 LEU A N 1
ATOM 710 C CA . LEU A 1 94 ? -10.909 -7.032 5.564 1.00 91.69 94 LEU A CA 1
ATOM 711 C C . LEU A 1 94 ? -10.156 -8.352 5.378 1.00 91.69 94 LEU A C 1
ATOM 713 O O . LEU A 1 94 ? -9.207 -8.634 6.106 1.00 91.69 94 LEU A O 1
ATOM 717 N N . ARG A 1 95 ? -10.585 -9.186 4.426 1.00 90.31 95 ARG A N 1
ATOM 718 C CA . ARG A 1 95 ? -9.917 -10.470 4.168 1.00 90.31 95 ARG A CA 1
ATOM 719 C C . ARG A 1 95 ? -8.487 -10.225 3.688 1.00 90.31 95 ARG A C 1
ATOM 721 O O . ARG A 1 95 ? -8.286 -9.425 2.773 1.00 90.31 95 ARG A O 1
ATOM 728 N N . ALA A 1 96 ? -7.529 -10.967 4.247 1.00 89.06 96 ALA A N 1
ATOM 729 C CA . ALA A 1 96 ? -6.116 -10.861 3.885 1.00 89.06 96 ALA A CA 1
ATOM 730 C C . ALA A 1 96 ? -5.904 -10.976 2.367 1.00 89.06 96 ALA A C 1
ATOM 732 O O . ALA A 1 96 ? -5.202 -10.160 1.787 1.00 89.06 96 ALA A O 1
ATOM 733 N N . GLU A 1 97 ? -6.597 -11.898 1.693 1.00 89.88 97 GLU A N 1
ATOM 734 C CA . GLU A 1 97 ? -6.463 -12.056 0.239 1.00 89.88 97 GLU A CA 1
ATOM 735 C C . GLU A 1 97 ? -6.934 -10.843 -0.568 1.00 89.88 97 GLU A C 1
ATOM 737 O O . GLU A 1 97 ? -6.279 -10.462 -1.537 1.00 89.88 97 GLU A O 1
ATOM 742 N N . ILE A 1 98 ? -8.017 -10.178 -0.147 1.00 90.75 98 ILE A N 1
ATOM 743 C CA . ILE A 1 98 ? -8.485 -8.941 -0.797 1.00 90.75 98 ILE A CA 1
ATOM 744 C C . ILE A 1 98 ? -7.428 -7.850 -0.639 1.00 90.75 98 ILE A C 1
ATOM 746 O O . ILE A 1 98 ? -7.138 -7.113 -1.582 1.00 90.75 98 ILE A O 1
ATOM 750 N N . TRP A 1 99 ? -6.838 -7.754 0.552 1.00 92.94 99 TRP A N 1
ATOM 751 C CA . TRP A 1 99 ? -5.775 -6.798 0.826 1.00 92.94 99 TRP A CA 1
ATOM 752 C C . TRP A 1 99 ? -4.528 -7.063 -0.023 1.00 92.94 99 TRP A C 1
ATOM 754 O O . TRP A 1 99 ? -4.049 -6.157 -0.707 1.00 92.94 99 TRP A O 1
ATOM 764 N N . LYS A 1 100 ? -4.055 -8.314 -0.068 1.00 92.00 100 LYS A N 1
ATOM 765 C CA . LYS A 1 100 ? -2.920 -8.722 -0.908 1.00 92.00 100 LYS A CA 1
ATOM 766 C C . LYS A 1 100 ? -3.177 -8.429 -2.381 1.00 92.00 100 LYS A C 1
ATOM 768 O O . LYS A 1 100 ? -2.321 -7.867 -3.061 1.00 92.00 100 LYS A O 1
ATOM 773 N N . GLN A 1 101 ? -4.366 -8.766 -2.882 1.00 92.38 101 GLN A N 1
ATOM 774 C CA . GLN A 1 101 ? -4.755 -8.479 -4.262 1.00 92.38 101 GLN A CA 1
ATOM 775 C C . GLN A 1 101 ? -4.769 -6.972 -4.545 1.00 92.38 101 GLN A C 1
ATOM 777 O O . GLN A 1 101 ? -4.323 -6.542 -5.610 1.00 92.38 101 GLN A O 1
ATOM 782 N N . ARG A 1 102 ? -5.235 -6.159 -3.590 1.00 93.44 102 ARG A N 1
ATOM 783 C CA . ARG A 1 102 ? -5.232 -4.698 -3.708 1.00 93.44 102 ARG A CA 1
ATOM 784 C C . ARG A 1 102 ? -3.811 -4.143 -3.784 1.00 93.44 102 ARG A C 1
ATOM 786 O O . ARG A 1 102 ? -3.528 -3.373 -4.697 1.00 93.44 102 ARG A O 1
ATOM 793 N N . LEU A 1 103 ? -2.907 -4.581 -2.906 1.00 93.12 103 LEU A N 1
ATOM 794 C CA . LEU A 1 103 ? -1.496 -4.178 -2.951 1.00 93.12 103 LEU A CA 1
ATOM 795 C C . LEU A 1 103 ? -0.821 -4.589 -4.263 1.00 93.12 103 LEU A C 1
ATOM 797 O O . LEU A 1 103 ? -0.172 -3.763 -4.900 1.00 93.12 103 LEU A O 1
ATOM 801 N N . ARG A 1 104 ? -1.045 -5.825 -4.723 1.00 93.06 104 ARG A N 1
ATOM 802 C CA . ARG A 1 104 ? -0.541 -6.303 -6.021 1.00 93.06 104 ARG A CA 1
ATOM 803 C C . ARG A 1 104 ? -1.057 -5.477 -7.196 1.00 93.06 104 ARG A C 1
ATOM 805 O O . ARG A 1 104 ? -0.368 -5.369 -8.199 1.00 93.06 104 ARG A O 1
ATOM 812 N N . ARG A 1 105 ? -2.253 -4.897 -7.095 1.00 92.38 105 ARG A N 1
ATOM 813 C CA . ARG A 1 105 ? -2.819 -4.033 -8.139 1.00 92.38 105 ARG A CA 1
ATOM 814 C C . ARG A 1 105 ? -2.273 -2.606 -8.076 1.00 92.38 105 ARG A C 1
ATOM 816 O O . ARG A 1 105 ? -1.980 -2.025 -9.114 1.00 92.38 105 ARG A O 1
ATOM 823 N N . GLU A 1 106 ? -2.179 -2.026 -6.884 1.00 92.62 106 GLU A N 1
ATOM 824 C CA . GLU A 1 106 ? -1.883 -0.595 -6.706 1.00 92.62 106 GLU A CA 1
ATOM 825 C C . GLU A 1 106 ? -0.382 -0.296 -6.610 1.00 92.62 106 GLU A C 1
ATOM 827 O O . GLU A 1 106 ? 0.092 0.716 -7.128 1.00 92.62 106 GLU A O 1
ATOM 832 N N . VAL A 1 107 ? 0.382 -1.194 -5.989 1.00 92.44 107 VAL A N 1
ATOM 833 C CA . VAL A 1 107 ? 1.835 -1.086 -5.786 1.00 92.44 107 VAL A CA 1
ATOM 834 C C . VAL A 1 107 ? 2.553 -2.396 -6.163 1.00 92.44 107 VAL A C 1
ATOM 836 O O . VAL A 1 107 ? 3.289 -2.970 -5.359 1.00 92.44 107 VAL A O 1
ATOM 839 N N . PRO A 1 108 ? 2.376 -2.896 -7.405 1.00 92.69 108 PRO A N 1
ATOM 840 C CA . PRO A 1 108 ? 2.967 -4.166 -7.847 1.00 92.69 108 PRO A CA 1
ATOM 841 C C . PRO A 1 108 ? 4.502 -4.188 -7.827 1.00 92.69 108 PRO A C 1
ATOM 843 O O . PRO A 1 108 ? 5.112 -5.240 -7.675 1.00 92.69 108 PRO A O 1
ATOM 846 N N . TRP A 1 109 ? 5.125 -3.022 -7.990 1.00 91.06 109 TRP A N 1
ATOM 847 C CA . TRP A 1 109 ? 6.576 -2.830 -8.058 1.00 91.06 109 TRP A CA 1
ATOM 848 C C . TRP A 1 109 ? 7.265 -2.820 -6.680 1.00 91.06 109 TRP A C 1
ATOM 850 O O . TRP A 1 109 ? 8.488 -2.683 -6.619 1.00 91.06 109 TRP A O 1
ATOM 860 N N . LEU A 1 110 ? 6.490 -2.942 -5.597 1.00 89.81 110 LEU A N 1
ATOM 861 C CA . LEU A 1 110 ? 6.945 -2.998 -4.207 1.00 89.81 110 LEU A CA 1
ATOM 862 C C . LEU A 1 110 ? 6.426 -4.289 -3.561 1.00 89.81 110 LEU A C 1
ATOM 864 O O . LEU A 1 110 ? 5.464 -4.281 -2.793 1.00 89.81 110 LEU A O 1
ATOM 868 N N . TRP A 1 111 ? 7.010 -5.421 -3.941 1.00 87.75 111 TRP A N 1
ATOM 869 C CA . TRP A 1 111 ? 6.550 -6.743 -3.508 1.00 87.75 111 TRP A CA 1
ATOM 870 C C . TRP A 1 111 ? 6.900 -7.064 -2.051 1.00 87.75 111 TRP A C 1
ATOM 872 O O . TRP A 1 111 ? 6.244 -7.908 -1.448 1.00 87.75 111 TRP A O 1
ATOM 882 N N . GLU A 1 112 ? 7.865 -6.360 -1.454 1.00 85.25 112 GLU A N 1
ATOM 883 C CA . GLU A 1 112 ? 8.316 -6.557 -0.069 1.00 85.25 112 GLU A CA 1
ATOM 884 C C . GLU A 1 112 ? 7.183 -6.410 0.956 1.00 85.25 112 GLU A C 1
ATOM 886 O O . GLU A 1 112 ? 7.217 -7.021 2.020 1.00 85.25 112 GLU A O 1
ATOM 891 N N . ILE A 1 113 ? 6.154 -5.623 0.634 1.00 84.00 113 ILE A N 1
ATOM 892 C CA . ILE A 1 113 ? 5.034 -5.360 1.543 1.00 84.00 113 ILE A CA 1
ATOM 893 C C . ILE A 1 113 ? 3.811 -6.250 1.285 1.00 84.00 113 ILE A C 1
ATOM 895 O O . ILE A 1 113 ? 2.829 -6.158 2.019 1.00 84.00 113 ILE A O 1
ATOM 899 N N . HIS A 1 114 ? 3.819 -7.081 0.234 1.00 86.75 114 HIS A N 1
ATOM 900 C CA . HIS A 1 114 ? 2.625 -7.834 -0.184 1.00 86.75 114 HIS A CA 1
ATOM 901 C C . HIS A 1 114 ? 2.218 -8.913 0.822 1.00 86.75 114 HIS A C 1
ATOM 903 O O . HIS A 1 114 ? 1.047 -9.284 0.857 1.00 86.75 114 HIS A O 1
ATOM 909 N N . ASP A 1 115 ? 3.149 -9.391 1.647 1.00 83.81 115 ASP A N 1
ATOM 910 C CA . ASP A 1 115 ? 2.899 -10.432 2.649 1.00 83.81 115 ASP A CA 1
ATOM 911 C C . ASP A 1 115 ? 2.904 -9.916 4.096 1.00 83.81 115 ASP A C 1
ATOM 913 O O . ASP A 1 115 ? 2.763 -10.703 5.032 1.00 83.81 115 ASP A O 1
ATOM 917 N N . VAL A 1 116 ? 3.002 -8.598 4.292 1.00 82.25 116 VAL A N 1
ATOM 918 C CA . VAL A 1 116 ? 2.955 -7.983 5.624 1.00 82.25 116 VAL A CA 1
ATOM 919 C C . VAL A 1 116 ? 1.513 -7.943 6.130 1.00 82.25 116 VAL A C 1
ATOM 921 O O . VAL A 1 116 ? 0.617 -7.417 5.465 1.00 82.25 116 VAL A O 1
ATOM 924 N N . ASP A 1 117 ? 1.288 -8.464 7.337 1.00 83.62 117 ASP A N 1
ATOM 925 C CA . ASP A 1 117 ? 0.014 -8.299 8.035 1.00 83.62 117 ASP A CA 1
ATOM 926 C C . ASP A 1 117 ? -0.059 -6.921 8.701 1.00 83.62 117 ASP A C 1
ATOM 928 O O . ASP A 1 117 ? 0.651 -6.633 9.665 1.00 83.62 117 ASP A O 1
ATOM 932 N N . VAL A 1 118 ? -0.935 -6.068 8.169 1.00 84.38 118 VAL A N 1
ATOM 933 C CA . VAL A 1 118 ? -1.052 -4.655 8.546 1.00 84.38 118 VAL A CA 1
ATOM 934 C C . VAL A 1 118 ? -2.249 -4.346 9.444 1.00 84.38 118 VAL A C 1
ATOM 936 O O . VAL A 1 118 ? -2.361 -3.223 9.933 1.00 84.38 118 VAL A O 1
ATOM 939 N N . PHE A 1 119 ? -3.126 -5.318 9.703 1.00 88.25 119 PHE A N 1
ATOM 940 C CA . PHE A 1 119 ? -4.377 -5.115 10.448 1.00 88.25 119 PHE A CA 1
ATOM 941 C C . PHE A 1 119 ? -4.286 -5.596 11.899 1.00 88.25 119 PHE A C 1
ATOM 943 O O . PHE A 1 119 ? -5.211 -6.200 12.435 1.00 88.25 119 PHE A O 1
ATOM 950 N N . GLN A 1 120 ? -3.157 -5.315 12.550 1.00 84.50 120 GLN A N 1
ATOM 951 C CA . GLN A 1 120 ? -2.895 -5.741 13.928 1.00 84.50 120 GLN A CA 1
ATOM 952 C C . GLN A 1 120 ? -3.420 -4.744 14.971 1.00 84.50 120 GLN A C 1
ATOM 954 O O . GLN A 1 120 ? -3.805 -5.125 16.073 1.00 84.50 120 GLN A O 1
ATOM 959 N N . SER A 1 121 ? -3.380 -3.446 14.654 1.00 88.00 121 SER A N 1
ATOM 960 C CA . SER A 1 121 ? -3.849 -2.362 15.526 1.00 88.00 121 SER A CA 1
ATOM 961 C C . SER A 1 121 ? -4.019 -1.063 14.737 1.00 88.00 121 SER A C 1
ATOM 963 O O . SER A 1 121 ? -3.310 -0.852 13.753 1.00 88.00 121 SER A O 1
ATOM 965 N N . GLN A 1 122 ? -4.865 -0.149 15.223 1.00 89.31 122 GLN A N 1
ATOM 966 C CA . GLN A 1 122 ? -5.029 1.194 14.636 1.00 89.31 122 GLN A CA 1
ATOM 967 C C . GLN A 1 122 ? -3.710 1.961 14.512 1.00 89.31 122 GLN A C 1
ATOM 969 O O . GLN A 1 122 ? -3.481 2.683 13.541 1.00 89.31 122 GLN A O 1
ATOM 974 N N . TYR A 1 123 ? -2.806 1.779 15.478 1.00 86.44 123 TYR A N 1
ATOM 975 C CA . TYR A 1 123 ? -1.478 2.369 15.398 1.00 86.44 123 TYR A CA 1
ATOM 976 C C . TYR A 1 123 ? -0.689 1.838 14.200 1.00 86.44 123 TYR A C 1
ATOM 978 O O . TYR A 1 123 ? -0.118 2.629 13.452 1.00 86.44 123 TYR A O 1
ATOM 986 N N . PHE A 1 124 ? -0.650 0.513 14.022 1.00 85.75 124 PHE A N 1
ATOM 987 C CA . PHE A 1 124 ? 0.089 -0.103 12.922 1.00 85.75 124 PHE A CA 1
ATOM 988 C C . PHE A 1 124 ? -0.518 0.289 11.571 1.00 85.75 124 PHE A C 1
ATOM 990 O O . PHE A 1 124 ? 0.212 0.691 10.671 1.00 85.75 124 PHE A O 1
ATOM 997 N N . GLU A 1 125 ? -1.848 0.305 11.467 1.00 91.12 125 GLU A N 1
ATOM 998 C CA . GLU A 1 125 ? -2.566 0.775 10.279 1.00 91.12 125 GLU A CA 1
ATOM 999 C C . GLU A 1 125 ? -2.170 2.213 9.915 1.00 91.12 125 GLU A C 1
ATOM 1001 O O . GLU A 1 125 ? -1.760 2.485 8.785 1.00 91.12 125 GLU A O 1
ATOM 1006 N N . GLY A 1 126 ? -2.197 3.138 10.880 1.00 89.94 126 GLY A N 1
ATOM 1007 C CA . GLY A 1 126 ? -1.875 4.546 10.628 1.00 89.94 126 GLY A CA 1
ATOM 1008 C C . GLY A 1 126 ? -0.420 4.758 10.217 1.00 89.94 126 GLY A C 1
ATOM 1009 O O . GLY A 1 126 ? -0.095 5.655 9.438 1.00 89.94 126 GLY A O 1
ATOM 1010 N N . LYS A 1 127 ? 0.470 3.909 10.717 1.00 86.25 127 LYS A N 1
ATOM 1011 C CA . LYS A 1 127 ? 1.897 3.950 10.421 1.00 86.25 127 LYS A CA 1
ATOM 1012 C C . LYS A 1 127 ? 2.219 3.391 9.044 1.00 86.25 127 LYS A C 1
ATOM 1014 O O . LYS A 1 127 ? 2.933 4.034 8.280 1.00 86.25 127 LYS A O 1
ATOM 1019 N N . THR A 1 128 ? 1.617 2.258 8.699 1.00 86.94 128 THR A N 1
ATOM 1020 C CA . THR A 1 128 ? 1.700 1.677 7.359 1.00 86.94 128 THR A CA 1
ATOM 1021 C C . THR A 1 128 ? 1.072 2.604 6.319 1.00 86.94 128 THR A C 1
ATOM 1023 O O . THR A 1 128 ? 1.602 2.741 5.221 1.00 86.94 128 THR A O 1
ATOM 1026 N N . SER A 1 129 ? -0.011 3.310 6.658 1.00 91.75 129 SER A N 1
ATOM 1027 C CA . SER A 1 129 ? -0.585 4.334 5.777 1.00 91.75 129 SER A CA 1
ATOM 1028 C C . SER A 1 129 ? 0.433 5.430 5.438 1.00 91.75 129 SER A C 1
ATOM 1030 O O . SER A 1 129 ? 0.667 5.715 4.264 1.00 91.75 129 SER A O 1
ATOM 1032 N N . LYS A 1 130 ? 1.100 5.995 6.456 1.00 88.31 130 LYS A N 1
ATOM 1033 C CA . LYS A 1 130 ? 2.153 7.010 6.269 1.00 88.31 130 LYS A CA 1
ATOM 1034 C C . LYS A 1 130 ? 3.319 6.474 5.446 1.00 88.31 130 LYS A C 1
ATOM 1036 O O . LYS A 1 130 ? 3.775 7.146 4.531 1.00 88.31 130 LYS A O 1
ATOM 1041 N N . LEU A 1 131 ? 3.735 5.241 5.723 1.00 84.94 131 LEU A N 1
ATOM 1042 C CA . LEU A 1 131 ? 4.763 4.560 4.952 1.00 84.94 131 LEU A CA 1
ATOM 1043 C C . LEU A 1 131 ? 4.418 4.480 3.461 1.00 84.94 131 LEU A C 1
ATOM 1045 O O . LEU A 1 131 ? 5.232 4.843 2.617 1.00 84.94 131 LEU A O 1
ATOM 1049 N N . LEU A 1 132 ? 3.215 4.013 3.125 1.00 88.19 132 LEU A N 1
ATOM 1050 C CA . LEU A 1 132 ? 2.800 3.906 1.727 1.00 88.19 132 LEU A CA 1
ATOM 1051 C C . LEU A 1 132 ? 2.828 5.264 1.019 1.00 88.19 132 LEU A C 1
ATOM 1053 O O . LEU A 1 132 ? 3.233 5.329 -0.140 1.00 88.19 132 LEU A O 1
ATOM 1057 N N . LEU A 1 133 ? 2.442 6.341 1.710 1.00 88.25 133 LEU A N 1
ATOM 1058 C CA . LEU A 1 133 ? 2.528 7.704 1.178 1.00 88.25 133 LEU A CA 1
ATOM 1059 C C . LEU A 1 133 ? 3.981 8.141 0.955 1.00 88.25 133 LEU A C 1
ATOM 1061 O O . LEU A 1 133 ? 4.303 8.672 -0.110 1.00 88.25 133 LEU A O 1
ATOM 1065 N N . ASP A 1 134 ? 4.863 7.879 1.919 1.00 85.69 134 ASP A N 1
ATOM 1066 C CA . ASP A 1 134 ? 6.284 8.206 1.803 1.00 85.69 134 ASP A CA 1
ATOM 1067 C C . ASP A 1 134 ? 6.936 7.430 0.652 1.00 85.69 134 ASP A C 1
ATOM 1069 O O . ASP A 1 134 ? 7.619 8.024 -0.181 1.00 85.69 134 ASP A O 1
ATOM 1073 N N . ILE A 1 135 ? 6.673 6.127 0.520 1.00 85.19 135 ILE A N 1
ATOM 1074 C CA . ILE A 1 135 ? 7.184 5.322 -0.598 1.00 85.19 135 ILE A CA 1
ATOM 1075 C C . ILE A 1 135 ? 6.602 5.792 -1.938 1.00 85.19 135 ILE A C 1
ATOM 1077 O O . ILE A 1 135 ? 7.331 5.884 -2.932 1.00 85.19 135 ILE A O 1
ATOM 1081 N N . ASP A 1 136 ? 5.313 6.134 -2.005 1.00 88.31 136 ASP A N 1
ATOM 1082 C CA . ASP A 1 136 ? 4.721 6.678 -3.232 1.00 88.31 136 ASP A CA 1
ATOM 1083 C C . ASP A 1 136 ? 5.413 7.981 -3.660 1.00 88.31 136 ASP A C 1
ATOM 1085 O O . ASP A 1 136 ? 5.697 8.156 -4.846 1.00 88.31 136 ASP A O 1
ATOM 1089 N N . LYS A 1 137 ? 5.771 8.845 -2.703 1.00 86.31 137 LYS A N 1
ATOM 1090 C CA . LYS A 1 137 ? 6.553 10.062 -2.956 1.00 86.31 137 LYS A CA 1
ATOM 1091 C C . LYS A 1 137 ? 7.981 9.739 -3.407 1.00 86.31 137 LYS A C 1
ATOM 1093 O O . LYS A 1 137 ? 8.427 10.252 -4.433 1.00 86.31 137 LYS A O 1
ATOM 1098 N N . LYS A 1 138 ? 8.690 8.870 -2.682 1.00 84.00 138 LYS A N 1
ATOM 1099 C CA . LYS A 1 138 ? 10.099 8.518 -2.947 1.00 84.00 138 LYS A CA 1
ATOM 1100 C C . LYS A 1 138 ? 10.303 7.665 -4.201 1.00 84.00 138 LYS A C 1
ATOM 1102 O O . LYS A 1 138 ? 11.414 7.578 -4.711 1.00 84.00 138 LYS A O 1
ATOM 1107 N N . SER A 1 139 ? 9.251 7.039 -4.720 1.00 86.25 139 SER A N 1
ATOM 1108 C CA . SER A 1 139 ? 9.286 6.244 -5.958 1.00 86.25 139 SER A CA 1
ATOM 1109 C C . SER A 1 139 ? 8.970 7.048 -7.224 1.00 86.25 139 SER A C 1
ATOM 1111 O O . SER A 1 139 ? 8.935 6.480 -8.316 1.00 86.25 139 SER A O 1
ATOM 1113 N N . LYS A 1 140 ? 8.725 8.359 -7.118 1.00 86.44 140 LYS A N 1
ATOM 1114 C CA . LYS A 1 140 ? 8.468 9.237 -8.266 1.00 86.44 140 LYS A CA 1
ATOM 1115 C C . LYS A 1 140 ? 9.633 10.195 -8.458 1.00 86.44 140 LYS A C 1
ATOM 1117 O O . LYS A 1 140 ? 9.962 10.972 -7.568 1.00 86.44 140 LYS A O 1
ATOM 1122 N N . TYR A 1 141 ? 10.212 10.163 -9.654 1.00 80.25 141 TYR A N 1
ATOM 1123 C CA . TYR A 1 141 ? 11.140 11.195 -10.093 1.00 80.25 141 TYR A CA 1
ATOM 1124 C C . TYR A 1 141 ? 10.341 12.436 -10.504 1.00 80.25 141 TYR A C 1
ATOM 1126 O O . TYR A 1 141 ? 9.601 12.393 -11.489 1.00 80.25 141 TYR A O 1
ATOM 1134 N N . THR A 1 142 ? 10.472 13.527 -9.753 1.00 73.81 142 THR A N 1
ATOM 1135 C CA . THR A 1 142 ? 9.945 14.842 -10.139 1.00 73.81 142 THR A CA 1
ATOM 1136 C C . THR A 1 142 ? 11.069 15.865 -10.058 1.00 73.81 142 THR A C 1
ATOM 1138 O O . THR A 1 142 ? 11.984 15.723 -9.254 1.00 73.81 142 THR A O 1
ATOM 1141 N N . SER A 1 143 ? 11.009 16.917 -10.876 1.00 72.88 143 SER A N 1
ATOM 1142 C CA . SER A 1 143 ? 11.994 18.012 -10.840 1.00 72.88 143 SER A CA 1
ATOM 1143 C C . SER A 1 143 ? 12.009 18.784 -9.516 1.00 72.88 143 SER A C 1
ATOM 1145 O O . SER A 1 143 ? 12.906 19.583 -9.286 1.00 72.88 143 SER A O 1
ATOM 1147 N N . GLU A 1 144 ? 10.996 18.574 -8.675 1.00 71.12 144 GLU A N 1
ATOM 1148 C CA . GLU A 1 144 ? 10.789 19.250 -7.393 1.00 71.12 144 GLU A CA 1
ATOM 1149 C C . GLU A 1 144 ? 11.187 18.380 -6.189 1.00 71.12 144 GLU A C 1
ATOM 1151 O O . GLU A 1 144 ? 11.142 18.848 -5.053 1.00 71.12 144 GLU A O 1
ATOM 1156 N N . ASN A 1 145 ? 11.534 17.107 -6.410 1.00 67.94 145 ASN A N 1
ATOM 1157 C CA . ASN A 1 145 ? 11.837 16.158 -5.347 1.00 67.94 145 ASN A CA 1
ATOM 1158 C C . ASN A 1 145 ? 13.212 15.527 -5.566 1.00 67.94 145 ASN A C 1
ATOM 1160 O O . ASN A 1 145 ? 13.361 14.671 -6.432 1.00 67.94 145 ASN A O 1
ATOM 1164 N N . ASP A 1 146 ? 14.178 15.896 -4.725 1.00 73.12 146 ASP A N 1
ATOM 1165 C CA . ASP A 1 146 ? 15.509 15.276 -4.687 1.00 73.12 146 ASP A CA 1
ATOM 1166 C C . ASP A 1 146 ? 15.593 14.095 -3.692 1.00 73.12 146 ASP A C 1
ATOM 1168 O O . ASP A 1 146 ? 16.611 13.412 -3.638 1.00 73.12 146 ASP A O 1
ATOM 1172 N N . ASP A 1 147 ? 14.526 13.810 -2.930 1.00 77.31 147 ASP A N 1
ATOM 1173 C CA . ASP A 1 147 ? 14.455 12.744 -1.906 1.00 77.31 147 ASP A CA 1
ATOM 1174 C C . ASP A 1 147 ? 13.898 11.418 -2.470 1.00 77.31 147 ASP A C 1
ATOM 1176 O O . ASP A 1 147 ? 13.175 10.682 -1.801 1.00 77.31 147 ASP A O 1
ATOM 1180 N N . TYR A 1 148 ? 14.158 11.113 -3.743 1.00 77.06 148 TYR A N 1
ATOM 1181 C CA . TYR A 1 148 ? 13.698 9.867 -4.362 1.00 77.06 148 TYR A CA 1
ATOM 1182 C C . TYR A 1 148 ? 14.726 8.742 -4.220 1.00 77.06 148 TYR A C 1
ATOM 1184 O O . TYR A 1 148 ? 15.937 8.945 -4.292 1.00 77.06 148 TYR A O 1
ATOM 1192 N N . ILE A 1 149 ? 14.222 7.516 -4.090 1.00 80.00 149 ILE A N 1
ATOM 1193 C CA . ILE A 1 149 ? 15.042 6.306 -4.069 1.00 80.00 149 ILE A CA 1
ATOM 1194 C C . ILE A 1 149 ? 15.157 5.813 -5.512 1.00 80.00 149 ILE A C 1
ATOM 1196 O O . ILE A 1 149 ? 14.191 5.296 -6.082 1.00 80.00 149 ILE A O 1
ATOM 1200 N N . PHE A 1 150 ? 16.343 5.968 -6.113 1.00 77.62 150 PHE A N 1
ATOM 1201 C CA . PHE A 1 150 ? 16.606 5.634 -7.522 1.00 77.62 150 PHE A CA 1
ATOM 1202 C C . PHE A 1 150 ? 16.110 4.240 -7.915 1.00 77.62 150 PHE A C 1
ATOM 1204 O O . PHE A 1 150 ? 15.484 4.075 -8.962 1.00 77.62 150 PHE A O 1
ATOM 1211 N N . GLY A 1 151 ? 16.354 3.240 -7.068 1.00 81.06 151 GLY A N 1
ATOM 1212 C CA . GLY A 1 151 ? 15.918 1.875 -7.329 1.00 81.06 151 GLY A CA 1
ATOM 1213 C C . GLY A 1 151 ? 14.396 1.718 -7.364 1.00 81.06 151 GLY A C 1
ATOM 1214 O O . GLY A 1 151 ? 13.875 1.110 -8.298 1.00 81.06 151 GLY A O 1
ATOM 1215 N N . LEU A 1 152 ? 13.669 2.314 -6.409 1.00 83.75 152 LEU A N 1
ATOM 1216 C CA . LEU A 1 152 ? 12.200 2.273 -6.387 1.00 83.75 152 LEU A CA 1
ATOM 1217 C C . LEU A 1 152 ? 11.600 3.015 -7.580 1.00 83.75 152 LEU A C 1
ATOM 1219 O O . LEU A 1 152 ? 10.678 2.513 -8.223 1.00 83.75 152 LEU A O 1
ATOM 1223 N N . ALA A 1 153 ? 12.162 4.177 -7.919 1.00 85.81 153 ALA A N 1
ATOM 1224 C CA . ALA A 1 153 ? 11.758 4.918 -9.106 1.00 85.81 153 ALA A CA 1
ATOM 1225 C C . ALA A 1 153 ? 11.982 4.099 -10.388 1.00 85.81 153 ALA A C 1
ATOM 1227 O O . ALA A 1 153 ? 11.106 4.048 -11.257 1.00 85.81 153 ALA A O 1
ATOM 1228 N N . ASN A 1 154 ? 13.114 3.393 -10.494 1.00 86.81 154 ASN A N 1
ATOM 1229 C CA . ASN A 1 154 ? 13.397 2.530 -11.637 1.00 86.81 154 ASN A CA 1
ATOM 1230 C C . ASN A 1 154 ? 12.445 1.325 -11.704 1.00 86.81 154 ASN A C 1
ATOM 1232 O O . ASN A 1 154 ? 11.897 1.059 -12.774 1.00 86.81 154 ASN A O 1
ATOM 1236 N N . ARG A 1 155 ? 12.184 0.639 -10.580 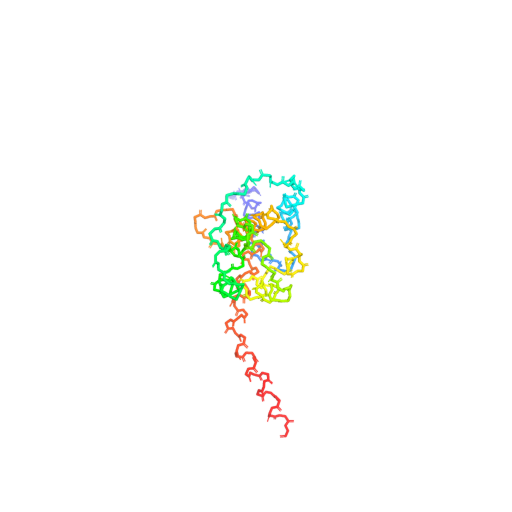1.00 90.06 155 ARG A N 1
ATOM 1237 C CA . ARG A 1 155 ? 11.209 -0.467 -10.508 1.00 90.06 155 ARG A CA 1
ATOM 1238 C C . ARG A 1 155 ? 9.823 -0.022 -10.956 1.00 90.06 155 ARG A C 1
ATOM 1240 O O . ARG A 1 155 ? 9.238 -0.651 -11.835 1.00 90.06 155 ARG A O 1
ATOM 1247 N N . ARG A 1 156 ? 9.325 1.092 -10.409 1.00 90.88 156 ARG A N 1
ATOM 1248 C CA . ARG A 1 156 ? 8.017 1.653 -10.773 1.00 90.88 156 ARG A CA 1
ATOM 1249 C C . ARG A 1 156 ? 7.936 1.985 -12.263 1.00 90.88 156 ARG A C 1
ATOM 1251 O O . ARG A 1 156 ? 6.945 1.651 -12.911 1.00 90.88 156 ARG A O 1
ATOM 1258 N N . ARG A 1 157 ? 8.987 2.596 -12.824 1.00 89.31 157 ARG A N 1
ATOM 1259 C CA . ARG A 1 157 ? 9.080 2.919 -14.258 1.00 89.31 157 ARG A CA 1
ATOM 1260 C C . ARG A 1 157 ? 9.077 1.665 -15.134 1.00 89.31 157 ARG A C 1
ATOM 1262 O O . ARG A 1 157 ? 8.312 1.610 -16.091 1.00 89.31 157 ARG A O 1
ATOM 1269 N N . ILE A 1 158 ? 9.916 0.676 -14.818 1.00 90.44 158 ILE A N 1
ATOM 1270 C CA . ILE A 1 158 ? 10.011 -0.583 -15.575 1.00 90.44 158 ILE A CA 1
ATOM 1271 C C . ILE A 1 158 ? 8.676 -1.321 -15.534 1.00 90.44 158 ILE A C 1
ATOM 1273 O O . ILE A 1 158 ? 8.186 -1.719 -16.587 1.00 90.44 158 ILE A O 1
ATOM 1277 N N . TRP A 1 159 ? 8.053 -1.427 -14.357 1.00 92.75 159 TRP A N 1
ATOM 1278 C CA . TRP A 1 159 ? 6.734 -2.039 -14.229 1.00 92.75 159 TRP A CA 1
ATOM 1279 C C . TRP A 1 159 ? 5.703 -1.346 -15.123 1.00 92.75 159 TRP A C 1
ATOM 1281 O O . TRP A 1 159 ? 4.981 -2.009 -15.860 1.00 92.75 159 TRP A O 1
ATOM 1291 N N . GLY A 1 160 ? 5.679 -0.009 -15.124 1.00 92.00 160 GLY A N 1
ATOM 1292 C CA . GLY A 1 160 ? 4.793 0.764 -15.995 1.00 92.00 160 GLY A CA 1
ATOM 1293 C C . GLY A 1 160 ? 4.993 0.469 -17.486 1.00 92.00 160 GLY A C 1
ATOM 1294 O O . GLY A 1 160 ? 4.015 0.366 -18.221 1.00 92.00 160 GLY A O 1
ATOM 1295 N N . VAL A 1 161 ? 6.238 0.278 -17.935 1.00 91.62 161 VAL A N 1
ATOM 1296 C CA . VAL A 1 161 ? 6.533 -0.129 -19.321 1.00 91.62 161 VAL A CA 1
ATOM 1297 C C . VAL A 1 161 ? 6.062 -1.562 -19.586 1.00 91.62 161 VAL A C 1
ATOM 1299 O O . VAL A 1 161 ? 5.428 -1.810 -20.609 1.00 91.62 161 VAL A O 1
ATOM 1302 N N . CYS A 1 162 ? 6.318 -2.497 -18.665 1.00 93.06 162 CYS A N 1
ATOM 1303 C CA . CYS A 1 162 ? 5.847 -3.880 -18.771 1.00 93.06 162 CYS A CA 1
ATOM 1304 C C . CYS A 1 162 ? 4.315 -3.958 -18.877 1.00 93.06 162 CYS A C 1
ATOM 1306 O O . CYS A 1 162 ? 3.799 -4.705 -19.704 1.00 93.06 162 CYS A O 1
ATOM 1308 N N . GLU A 1 163 ? 3.588 -3.144 -18.109 1.00 92.44 163 GLU A N 1
ATOM 1309 C CA . GLU A 1 163 ? 2.126 -3.045 -18.179 1.00 92.44 163 GLU A CA 1
ATOM 1310 C C . GLU A 1 163 ? 1.631 -2.573 -19.553 1.00 92.44 163 GLU A C 1
ATOM 1312 O O . GLU A 1 163 ? 0.649 -3.111 -20.063 1.00 92.44 163 GLU A O 1
ATOM 1317 N N . GLN A 1 164 ? 2.324 -1.616 -20.180 1.00 93.00 164 GLN A N 1
ATOM 1318 C CA . GLN A 1 164 ? 1.963 -1.095 -21.506 1.00 93.00 164 GLN A CA 1
ATOM 1319 C C . GLN A 1 164 ? 2.128 -2.144 -22.613 1.00 93.00 164 GLN A C 1
ATOM 1321 O O . GLN A 1 164 ? 1.315 -2.199 -23.535 1.00 93.00 164 GLN A O 1
ATOM 1326 N N . ILE A 1 165 ? 3.161 -2.990 -22.530 1.00 94.25 165 ILE A N 1
ATOM 1327 C CA . ILE A 1 165 ? 3.440 -4.020 -23.547 1.00 94.25 165 ILE A CA 1
ATOM 1328 C C . ILE A 1 165 ? 2.761 -5.365 -23.255 1.00 94.25 165 ILE A C 1
ATOM 1330 O O . ILE A 1 165 ? 2.765 -6.250 -24.112 1.00 94.25 165 ILE A O 1
ATOM 1334 N N . ARG A 1 166 ? 2.169 -5.532 -22.064 1.00 91.94 166 ARG A N 1
ATOM 1335 C CA . ARG A 1 166 ? 1.585 -6.794 -21.585 1.00 91.94 166 ARG A CA 1
ATOM 1336 C C . ARG A 1 166 ? 0.581 -7.396 -22.567 1.00 91.94 166 ARG A C 1
ATOM 1338 O O . ARG A 1 166 ? 0.653 -8.588 -22.847 1.00 91.94 166 ARG A O 1
ATOM 1345 N N . THR A 1 167 ? -0.339 -6.589 -23.096 1.00 90.06 167 THR A N 1
ATOM 1346 C CA . THR A 1 167 ? -1.375 -7.068 -24.027 1.00 90.06 167 THR A CA 1
ATOM 1347 C C . THR A 1 167 ? -0.754 -7.651 -25.296 1.00 90.06 167 THR A C 1
ATOM 1349 O O . THR A 1 167 ? -1.040 -8.790 -25.647 1.00 90.06 167 THR A O 1
ATOM 1352 N N . GLN A 1 168 ? 0.185 -6.927 -25.914 1.00 91.69 168 GLN A N 1
ATOM 1353 C CA . GLN A 1 168 ? 0.874 -7.375 -27.132 1.00 91.69 168 GLN A CA 1
ATOM 1354 C C . GLN A 1 168 ? 1.704 -8.642 -26.893 1.00 91.69 168 GLN A C 1
ATOM 1356 O O . GLN A 1 168 ? 1.820 -9.499 -27.769 1.00 91.69 168 GLN A O 1
ATOM 1361 N N . TYR A 1 169 ? 2.300 -8.762 -25.705 1.00 91.31 169 TYR A N 1
ATOM 1362 C CA . TYR A 1 169 ? 3.031 -9.960 -25.314 1.00 91.31 169 TYR A CA 1
ATOM 1363 C C . TYR A 1 169 ? 2.110 -11.189 -25.260 1.00 91.31 169 TYR A C 1
ATOM 1365 O O . TYR A 1 169 ? 2.431 -12.215 -25.859 1.00 91.31 169 TYR A O 1
ATOM 1373 N N . PHE A 1 170 ? 0.941 -11.078 -24.618 1.00 91.44 170 PHE A N 1
ATOM 1374 C CA . PHE A 1 170 ? -0.025 -12.179 -24.548 1.00 91.44 170 PHE A CA 1
ATOM 1375 C C . PHE A 1 170 ? -0.651 -12.525 -25.902 1.00 91.44 170 PHE A C 1
ATOM 1377 O O . PHE A 1 170 ? -0.820 -13.706 -26.199 1.00 91.44 170 PHE A O 1
ATOM 1384 N N . GLU A 1 171 ? -0.937 -11.533 -26.746 1.00 91.12 171 GLU A N 1
ATOM 1385 C CA . GLU A 1 171 ? -1.425 -11.760 -28.113 1.00 91.12 171 GLU A CA 1
ATOM 1386 C C . GLU A 1 171 ? -0.420 -12.560 -28.947 1.00 91.12 171 GLU A C 1
ATOM 1388 O O . GLU A 1 171 ? -0.795 -13.517 -29.622 1.00 91.12 171 GLU A O 1
ATOM 1393 N N . LYS A 1 172 ? 0.875 -12.224 -28.860 1.00 90.06 172 LYS A N 1
ATOM 1394 C CA . LYS A 1 172 ? 1.924 -12.985 -29.551 1.00 90.06 172 LYS A CA 1
ATOM 1395 C C . LYS A 1 172 ? 2.057 -14.405 -29.015 1.00 90.06 172 LYS A C 1
ATOM 1397 O O . LYS A 1 172 ? 2.184 -15.325 -29.813 1.00 90.06 172 LYS A O 1
ATOM 1402 N N . LEU A 1 173 ? 1.999 -14.599 -27.697 1.00 88.94 173 LEU A N 1
ATOM 1403 C CA . LEU A 1 173 ? 2.044 -15.940 -27.107 1.00 88.94 173 LEU A CA 1
ATOM 1404 C C . LEU A 1 173 ? 0.853 -16.808 -27.537 1.00 88.94 173 LEU A C 1
ATOM 1406 O O . LEU A 1 173 ? 1.052 -17.969 -27.884 1.00 88.94 173 LEU A O 1
ATOM 1410 N N . GLY A 1 174 ? -0.360 -16.247 -27.565 1.00 79.56 174 GLY A N 1
ATOM 1411 C CA . GLY A 1 174 ? -1.557 -16.952 -28.043 1.00 79.56 174 GLY A CA 1
ATOM 1412 C C . GLY A 1 174 ? -1.579 -17.174 -29.561 1.00 79.56 174 GLY A C 1
ATOM 1413 O O . GLY A 1 174 ? -2.187 -18.128 -30.043 1.00 79.56 174 GLY A O 1
ATOM 1414 N N . GLY A 1 175 ? -0.897 -16.318 -30.327 1.00 64.31 175 GLY A N 1
ATOM 1415 C CA . GLY A 1 175 ? -0.698 -16.492 -31.766 1.00 64.31 175 GLY A CA 1
ATOM 1416 C C . GLY A 1 175 ? 0.261 -17.637 -32.099 1.00 64.31 175 GLY A C 1
ATOM 1417 O O . GLY A 1 175 ? -0.038 -18.429 -32.986 1.00 64.31 175 GLY A O 1
ATOM 1418 N N . ILE A 1 176 ? 1.358 -17.773 -31.344 1.00 59.81 176 ILE A N 1
ATOM 1419 C CA . ILE A 1 176 ? 2.355 -18.845 -31.521 1.00 59.81 176 ILE A CA 1
ATOM 1420 C C . ILE A 1 176 ? 1.725 -20.233 -31.316 1.00 59.81 176 ILE A C 1
ATOM 1422 O O . ILE A 1 176 ? 2.020 -21.152 -32.071 1.00 59.81 176 ILE A O 1
ATOM 1426 N N . SER A 1 177 ? 0.788 -20.391 -30.374 1.00 57.62 177 SER A N 1
ATOM 1427 C CA . SER A 1 177 ? 0.101 -21.677 -30.164 1.00 57.62 177 SER A CA 1
ATOM 1428 C C . SER A 1 177 ? -0.847 -22.102 -31.296 1.00 57.62 177 SER A C 1
ATOM 1430 O O . SER A 1 177 ? -1.223 -23.267 -31.339 1.00 57.62 177 SER A O 1
ATOM 1432 N N . ASN A 1 178 ? -1.246 -21.192 -32.193 1.00 55.62 178 ASN A N 1
ATOM 1433 C CA . ASN A 1 178 ? -2.188 -21.482 -33.286 1.00 55.62 178 ASN A CA 1
ATOM 1434 C C . ASN A 1 178 ? -1.512 -21.666 -34.655 1.00 55.62 178 ASN A C 1
ATOM 1436 O O . ASN A 1 178 ? -2.185 -22.045 -35.609 1.00 55.62 178 ASN A O 1
ATOM 1440 N N . THR A 1 179 ? -0.214 -21.376 -34.779 1.00 54.94 179 THR A N 1
ATOM 1441 C CA . THR A 1 179 ? 0.532 -21.472 -36.049 1.00 54.94 179 THR A CA 1
ATOM 1442 C C . THR A 1 179 ? 1.437 -22.701 -36.155 1.00 54.94 179 THR A C 1
ATOM 1444 O O . THR A 1 179 ? 1.983 -22.939 -37.227 1.00 54.94 179 THR A O 1
ATOM 1447 N N . ASP A 1 180 ? 1.553 -23.492 -35.084 1.00 52.34 180 ASP A N 1
ATOM 1448 C CA . ASP A 1 180 ? 2.388 -24.702 -35.016 1.00 52.34 180 ASP A CA 1
ATOM 1449 C C . ASP A 1 180 ? 1.552 -26.010 -35.029 1.00 52.34 180 ASP A C 1
ATOM 1451 O O . ASP A 1 180 ? 1.938 -27.008 -34.419 1.00 52.34 180 ASP A O 1
ATOM 1455 N N . SER A 1 181 ? 0.383 -26.031 -35.688 1.00 41.72 181 SER A N 1
ATOM 1456 C CA . SER A 1 181 ? -0.467 -27.233 -35.858 1.00 41.72 181 SER A CA 1
ATOM 1457 C C . SER A 1 181 ? -0.861 -27.479 -37.307 1.00 41.72 181 SER A C 1
ATOM 1459 O O . SER A 1 181 ? -1.236 -26.499 -37.987 1.00 41.72 181 SER A O 1
#

Secondary structure (DSSP, 8-state):
-----HHHHHHHHHHHHHHHHTT--SS--TTHHHHHHHHHHHHHS-PPP--------GGGGS-HHHHHHHHHHS-HHHHHHHHHH-HHHHHS---HHHHHHHHHHH-TT-GGGTT----S-HHHHHHHHHHHHHHHHHTS-BTTB----HHHHHHHHHHHHHHHHHHHHHHHHHHHHHH--